Protein AF-A0A8J4Q661-F1 (afdb_monomer_lite)

Secondary structure (DSSP, 8-state):
---TTHHHHHHHHHHHHTT----HHHHT-TTHHHHHHHHHHH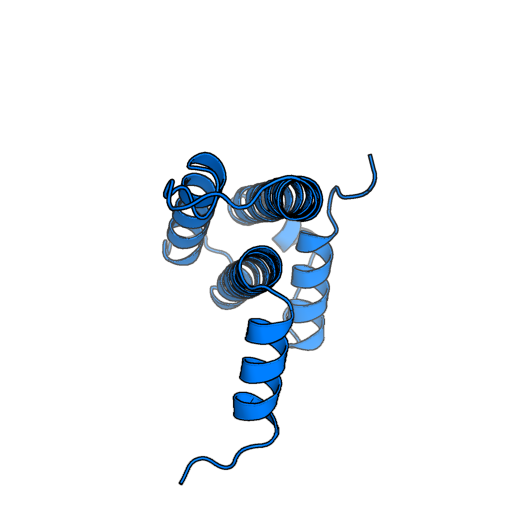HHHHHHHHHHHHHHHTT--------SS-HHHHHHHHHHHHHHH---TTPPPHHHHHHHHHHHHHHHHHHHS-HHHHHHHHHHHHHSPP-

Foldseek 3Di:
DPQQCPLVVQLVVVCVVVVHDDDPVCVVQPLNVLLSVLLSVLLVQLVVLLVVVVVVVVPDDDDDDDPLGDVVSVVSLVVLVCSLPDDDPRDDDSVSSVSSNVSSVVSNCVSRDDPVRVVVVCCCPPPDDDD

InterPro domains:
  IPR008949 Isoprenoid synthase domain superfamily [G3DSA:1.10.600.10] (2-131)
  IPR050148 Terpene synthase-like [PTHR31739] (4-128)

Sequence (131 aa):
VRQQGEAELLVHIINLTAGRLFSEELMSHPQYKPLSDLINKIYCQLCSYKKRKVHNVKGRNTSCSDNITTPEIESDMQELVQLVLQNSSNDIDSDIKQTFLTVANSLYYAAYCDHETINFHIARVLFERVV

pLDDT: mean 86.41, std 15.04, range [41.44, 98.19]

Organism: NCBI:txid60419

Radius of gyration: 17.1 Å; chains: 1; bounding box: 46×44×42 Å

Structure (mmCIF, N/CA/C/O backbone):
data_AF-A0A8J4Q661-F1
#
_entry.id   AF-A0A8J4Q661-F1
#
loop_
_atom_site.group_PDB
_atom_site.id
_atom_site.type_symbol
_atom_site.label_atom_id
_atom_site.label_alt_id
_atom_site.label_comp_id
_atom_site.label_asym_id
_atom_site.label_entity_id
_atom_site.label_seq_id
_atom_site.pdbx_PDB_ins_code
_atom_site.Cartn_x
_atom_site.Cartn_y
_atom_site.Cartn_z
_atom_site.occupancy
_atom_site.B_iso_or_equiv
_atom_site.auth_seq_id
_atom_site.auth_comp_id
_atom_site.auth_asym_id
_atom_site.auth_atom_id
_atom_site.pdbx_PDB_model_num
ATOM 1 N N . VAL A 1 1 ? 3.333 22.336 -0.444 1.00 41.44 1 VAL A N 1
ATOM 2 C CA . VAL A 1 1 ? 2.214 22.101 0.501 1.00 41.44 1 VAL A CA 1
ATOM 3 C C . VAL A 1 1 ? 1.023 21.418 -0.197 1.00 41.44 1 VAL A C 1
ATOM 5 O O . VAL A 1 1 ? -0.106 21.807 0.023 1.00 41.44 1 VAL A O 1
ATOM 8 N N . ARG A 1 2 ? 1.228 20.424 -1.083 1.00 50.41 2 ARG A N 1
ATOM 9 C CA . ARG A 1 2 ? 0.125 19.856 -1.902 1.00 50.41 2 ARG A CA 1
ATOM 10 C C . ARG A 1 2 ? -0.103 18.345 -1.767 1.00 50.41 2 ARG A C 1
ATOM 12 O O . ARG A 1 2 ? -0.979 17.853 -2.442 1.00 50.41 2 ARG A O 1
ATOM 19 N N . GLN A 1 3 ? 0.652 17.636 -0.924 1.00 56.22 3 GLN A N 1
ATOM 20 C CA . GLN A 1 3 ? 0.599 16.162 -0.833 1.00 56.22 3 GLN A CA 1
ATOM 21 C C . GLN A 1 3 ? 0.044 15.634 0.499 1.00 56.22 3 GLN A C 1
ATOM 23 O O . GLN A 1 3 ? -0.001 14.426 0.708 1.00 56.22 3 GLN A O 1
ATOM 28 N N . GLN A 1 4 ? -0.354 16.521 1.417 1.00 61.53 4 GLN A N 1
ATOM 29 C CA . GLN A 1 4 ? -0.866 16.116 2.725 1.00 61.53 4 GLN A CA 1
ATOM 30 C C . GLN A 1 4 ? -2.249 15.472 2.536 1.00 61.53 4 GLN A C 1
ATOM 32 O O . GLN A 1 4 ? -3.177 16.159 2.117 1.00 61.53 4 GLN A O 1
ATOM 37 N N . GLY A 1 5 ? -2.376 14.174 2.822 1.00 81.06 5 GLY A N 1
ATOM 38 C CA . GLY A 1 5 ? -3.656 13.457 2.811 1.00 81.06 5 GLY A CA 1
ATOM 39 C C . GLY A 1 5 ? -4.004 12.717 1.516 1.00 81.06 5 GLY A C 1
ATOM 40 O O . GLY A 1 5 ? -5.014 12.025 1.489 1.00 81.06 5 GLY A O 1
ATOM 41 N N . GLU A 1 6 ? -3.206 12.809 0.443 1.00 89.81 6 GLU A N 1
ATOM 42 C CA . GLU A 1 6 ? -3.533 12.121 -0.824 1.00 89.81 6 GLU A CA 1
ATOM 43 C C . GLU A 1 6 ? -3.536 10.592 -0.671 1.00 89.81 6 GLU A C 1
ATOM 45 O O . GLU A 1 6 ? -4.410 9.910 -1.203 1.00 89.81 6 GLU A O 1
ATOM 50 N N . ALA A 1 7 ? -2.573 10.046 0.077 1.00 94.06 7 ALA A N 1
ATOM 51 C CA . ALA A 1 7 ? -2.476 8.605 0.279 1.00 94.06 7 ALA A CA 1
ATOM 52 C C . ALA A 1 7 ? -3.567 8.084 1.224 1.00 94.06 7 ALA A C 1
ATOM 54 O O . ALA A 1 7 ? -4.153 7.034 0.970 1.00 94.06 7 ALA A O 1
ATOM 55 N N . GLU A 1 8 ? -3.896 8.848 2.266 1.00 94.69 8 GLU A N 1
ATOM 56 C CA . GLU A 1 8 ? -5.050 8.564 3.120 1.00 94.69 8 GLU A CA 1
ATOM 57 C C . GLU A 1 8 ? -6.370 8.601 2.334 1.00 94.69 8 GLU A C 1
ATOM 59 O O . GLU A 1 8 ? -7.201 7.709 2.489 1.00 94.69 8 GLU A O 1
ATOM 64 N N . LEU A 1 9 ? -6.550 9.573 1.437 1.00 94.00 9 LEU A N 1
ATOM 65 C CA . LEU A 1 9 ? -7.752 9.666 0.608 1.00 94.00 9 LEU A CA 1
ATOM 66 C C . LEU A 1 9 ? -7.937 8.422 -0.276 1.00 94.00 9 LEU A C 1
ATOM 68 O O . LEU A 1 9 ? -9.058 7.946 -0.444 1.00 94.00 9 LEU A O 1
ATOM 72 N N . LEU A 1 10 ? -6.853 7.855 -0.817 1.00 95.69 10 LEU A N 1
ATOM 73 C CA . LEU A 1 10 ? -6.925 6.589 -1.556 1.00 95.69 10 LEU A CA 1
ATOM 74 C C . LEU A 1 10 ? -7.391 5.436 -0.662 1.00 95.69 10 LEU A C 1
ATOM 76 O O . LEU A 1 10 ? -8.235 4.645 -1.083 1.00 95.69 10 LEU A O 1
ATOM 80 N N . VAL A 1 11 ? -6.895 5.366 0.577 1.00 95.50 11 VAL A N 1
ATOM 81 C CA . VAL A 1 11 ? -7.356 4.382 1.567 1.00 95.50 11 VAL A CA 1
ATOM 82 C C . VAL A 1 11 ? -8.852 4.553 1.841 1.00 95.50 11 VAL A C 1
ATOM 84 O O . VAL A 1 11 ? -9.580 3.561 1.871 1.00 95.50 11 VAL A O 1
ATOM 87 N N . HIS A 1 12 ? -9.341 5.789 1.984 1.00 93.50 12 HIS A N 1
ATOM 88 C CA . HIS A 1 12 ? -10.772 6.068 2.177 1.00 93.50 12 HIS A CA 1
ATOM 89 C C . HIS A 1 12 ? -11.602 5.565 1.000 1.00 93.50 12 HIS A C 1
ATOM 91 O O . HIS A 1 12 ? -12.567 4.829 1.192 1.00 93.50 12 HIS A O 1
ATOM 97 N N . ILE A 1 13 ? -11.205 5.923 -0.224 1.00 94.81 13 ILE A N 1
ATOM 98 C CA . ILE A 1 13 ? -11.926 5.550 -1.446 1.00 94.81 13 ILE A CA 1
ATOM 99 C C . ILE A 1 13 ? -11.989 4.026 -1.594 1.00 94.81 13 ILE A C 1
ATOM 101 O O . ILE A 1 13 ? -13.055 3.485 -1.890 1.00 94.81 13 ILE A O 1
ATOM 105 N N . ILE A 1 14 ? -10.883 3.315 -1.359 1.00 95.88 14 ILE A N 1
ATOM 106 C CA . ILE A 1 14 ? -10.848 1.849 -1.465 1.00 95.88 14 ILE A CA 1
ATOM 107 C C . ILE A 1 14 ? -11.771 1.206 -0.424 1.00 95.88 14 ILE A C 1
ATOM 109 O O . ILE A 1 14 ? -12.560 0.328 -0.765 1.00 95.88 14 ILE A O 1
ATOM 113 N N . ASN A 1 15 ? -11.742 1.671 0.826 1.00 94.38 15 ASN A N 1
ATOM 114 C CA . ASN A 1 15 ? -12.618 1.128 1.863 1.00 94.38 15 ASN A CA 1
ATOM 115 C C . ASN A 1 15 ? -14.105 1.397 1.571 1.00 94.38 15 ASN A C 1
ATOM 117 O O . ASN A 1 15 ? -14.923 0.485 1.692 1.00 94.38 15 ASN A O 1
ATOM 121 N N . LEU A 1 16 ? -14.454 2.607 1.120 1.00 92.88 16 LEU A N 1
ATOM 122 C CA . LEU A 1 16 ? -15.827 2.959 0.740 1.00 92.88 16 LEU A CA 1
ATOM 123 C C . LEU A 1 16 ? -16.327 2.125 -0.446 1.00 92.88 16 LEU A C 1
ATOM 125 O O . LEU A 1 16 ? -17.444 1.613 -0.420 1.00 92.88 16 LEU A O 1
ATOM 129 N N . THR A 1 17 ? -15.498 1.955 -1.477 1.00 94.69 17 THR A N 1
ATOM 130 C CA . THR A 1 17 ? -15.850 1.153 -2.664 1.00 94.69 17 THR A CA 1
ATOM 131 C C . THR A 1 17 ? -15.924 -0.345 -2.369 1.00 94.69 17 THR A C 1
ATOM 133 O O . THR A 1 17 ? -16.687 -1.051 -3.023 1.00 94.69 17 THR A O 1
ATOM 136 N N . ALA A 1 18 ? -15.219 -0.821 -1.340 1.00 93.31 18 ALA A N 1
ATOM 137 C CA . ALA A 1 18 ? -15.364 -2.170 -0.798 1.00 93.31 18 ALA A CA 1
ATOM 138 C C . ALA A 1 18 ? -16.611 -2.347 0.099 1.00 93.31 18 ALA A C 1
ATOM 140 O O . ALA A 1 18 ? -16.832 -3.438 0.620 1.00 93.31 18 ALA A O 1
ATOM 141 N N . GLY A 1 19 ? -17.423 -1.299 0.297 1.00 89.44 19 GLY A N 1
ATOM 142 C CA . GLY A 1 19 ? -18.637 -1.339 1.118 1.00 89.44 19 GLY A CA 1
ATOM 143 C C . GLY A 1 19 ? -18.384 -1.293 2.628 1.00 89.44 19 GLY A C 1
ATOM 144 O O . GLY A 1 19 ? -19.275 -1.637 3.404 1.00 89.44 19 GLY A O 1
ATOM 145 N N . ARG A 1 20 ? -17.185 -0.888 3.063 1.00 88.38 20 ARG A N 1
ATOM 146 C CA . ARG A 1 20 ? -16.833 -0.810 4.486 1.00 88.38 20 ARG A CA 1
ATOM 147 C C . ARG A 1 20 ? -17.370 0.473 5.105 1.00 88.38 20 ARG A C 1
ATOM 149 O O . ARG A 1 20 ? -17.385 1.530 4.472 1.00 88.38 20 ARG A O 1
ATOM 156 N N . LEU A 1 21 ? -17.778 0.380 6.369 1.00 78.25 21 LEU A N 1
ATOM 157 C CA . LEU A 1 21 ? -18.220 1.533 7.145 1.00 78.25 21 LEU A CA 1
ATOM 158 C C . LEU A 1 21 ? -17.019 2.427 7.449 1.00 78.25 21 LEU A C 1
ATOM 160 O O . LEU A 1 21 ? -16.215 2.144 8.333 1.00 78.25 21 LEU A O 1
ATOM 164 N N . PHE A 1 22 ? -16.905 3.508 6.689 1.00 78.56 22 PHE A N 1
ATOM 165 C CA . PHE A 1 22 ? -15.879 4.519 6.872 1.00 78.56 22 PHE A CA 1
ATOM 166 C C . PHE A 1 22 ? -16.532 5.770 7.475 1.00 78.56 22 PHE A C 1
ATOM 168 O O . PHE A 1 22 ? -17.167 6.547 6.764 1.00 78.56 22 PHE A O 1
ATOM 175 N N . SER A 1 23 ? -16.463 5.907 8.803 1.00 82.81 23 SER A N 1
ATOM 176 C CA . SER A 1 23 ? -17.174 6.933 9.582 1.00 82.81 23 SER A CA 1
ATOM 177 C C . SER A 1 23 ? -16.222 7.908 10.286 1.00 82.81 23 SER A C 1
ATOM 179 O O . SER A 1 23 ? -15.036 7.625 10.462 1.00 82.81 23 SER A O 1
ATOM 181 N N . GLU A 1 24 ? -16.746 9.044 10.759 1.00 84.12 24 GLU A N 1
ATOM 182 C CA . GLU A 1 24 ? -15.985 9.977 11.612 1.00 84.12 24 GLU A CA 1
ATOM 183 C C . GLU A 1 24 ? -15.493 9.318 12.913 1.00 84.12 24 GLU A C 1
ATOM 185 O O . GLU A 1 24 ? -14.431 9.670 13.430 1.00 84.12 24 GLU A O 1
ATOM 190 N N . GLU A 1 25 ? -16.228 8.325 13.422 1.00 85.94 25 GLU A N 1
ATOM 191 C CA . GLU A 1 25 ? -15.839 7.530 14.592 1.00 85.94 25 GLU A CA 1
ATOM 192 C C . GLU A 1 25 ? -14.572 6.711 14.317 1.00 85.94 25 GLU A C 1
ATOM 194 O O . GLU A 1 25 ? -13.637 6.736 15.117 1.00 85.94 25 GLU A O 1
ATOM 199 N N . LEU A 1 26 ? -14.493 6.062 13.149 1.00 87.81 26 LEU A N 1
ATOM 200 C CA . LEU A 1 26 ? -13.286 5.361 12.712 1.00 87.81 26 LEU A CA 1
ATOM 201 C C . LEU A 1 26 ? -12.104 6.327 12.579 1.00 87.81 26 LEU A C 1
ATOM 203 O O . LEU A 1 26 ? -11.008 6.023 13.043 1.00 87.81 26 LEU A O 1
ATOM 207 N N . MET A 1 27 ? -12.321 7.498 11.975 1.00 85.44 27 MET A N 1
ATOM 208 C CA . MET A 1 27 ? -11.267 8.507 11.805 1.00 85.44 27 MET A CA 1
ATOM 209 C C . MET A 1 27 ? -10.771 9.072 13.143 1.00 85.44 27 MET A C 1
ATOM 211 O O . MET A 1 27 ? -9.608 9.457 13.263 1.00 85.44 27 MET A O 1
ATOM 215 N N . SER A 1 28 ? -11.641 9.091 14.152 1.00 88.19 28 SER A N 1
ATOM 216 C CA . SER A 1 28 ? -11.319 9.503 15.520 1.00 88.19 28 SER A CA 1
ATOM 217 C C . SER A 1 28 ? -10.697 8.376 16.352 1.00 88.19 28 SER A C 1
ATOM 219 O O . SER A 1 28 ? -10.275 8.608 17.487 1.00 88.19 28 SER A O 1
ATOM 221 N N . HIS A 1 29 ? -10.627 7.154 15.814 1.00 90.69 29 HIS A N 1
ATOM 222 C CA . HIS A 1 29 ? -10.134 6.001 16.546 1.00 90.69 29 HIS A CA 1
ATOM 223 C C . HIS A 1 29 ? -8.621 6.123 16.828 1.00 90.69 29 HIS A C 1
ATOM 225 O O . HIS A 1 29 ? -7.841 6.390 15.906 1.00 90.69 29 HIS A O 1
ATOM 231 N N . PRO A 1 30 ? -8.151 5.846 18.062 1.00 90.62 30 PRO A N 1
ATOM 232 C CA . PRO A 1 30 ? -6.743 6.015 18.438 1.00 90.62 30 PRO A CA 1
ATOM 233 C C . PRO A 1 30 ? -5.750 5.229 17.576 1.00 90.62 30 PRO A C 1
ATOM 235 O O . PRO A 1 30 ? -4.619 5.662 17.394 1.00 90.62 30 PRO A O 1
ATOM 238 N N . GLN A 1 31 ? -6.169 4.083 17.032 1.00 90.50 31 GLN A N 1
ATOM 239 C CA . GLN A 1 31 ? -5.333 3.255 16.151 1.00 90.50 31 GLN A CA 1
ATOM 240 C C . GLN A 1 31 ? -5.352 3.688 14.681 1.00 90.50 31 GLN A C 1
ATOM 242 O O . GLN A 1 31 ? -4.447 3.343 13.927 1.00 90.50 31 GLN A O 1
ATOM 247 N N . TYR A 1 32 ? -6.360 4.454 14.265 1.00 92.81 32 TYR A N 1
ATOM 248 C CA . TYR A 1 32 ? -6.454 4.938 12.893 1.00 92.81 32 TYR A CA 1
ATOM 249 C C . TYR A 1 32 ? -5.440 6.063 12.638 1.00 92.81 32 TYR A C 1
ATOM 251 O O . TYR A 1 32 ? -4.787 6.105 11.594 1.00 92.81 32 TYR A O 1
ATOM 259 N N . LYS A 1 33 ? -5.258 6.956 13.619 1.00 92.38 33 LYS A N 1
ATOM 260 C CA . LYS A 1 33 ? -4.386 8.128 13.486 1.00 92.38 33 LYS A CA 1
ATOM 261 C C . LYS A 1 33 ? -2.914 7.775 13.182 1.00 92.38 33 LYS A C 1
ATOM 263 O O . LYS A 1 33 ? -2.398 8.331 12.214 1.00 92.38 33 LYS A O 1
ATOM 268 N N . PRO A 1 34 ? -2.259 6.827 13.887 1.00 94.75 34 PRO A N 1
ATOM 269 C CA . PRO A 1 34 ? -0.909 6.380 13.541 1.00 94.75 34 PRO A CA 1
ATOM 270 C C . PRO A 1 34 ? -0.792 5.843 12.110 1.00 94.75 34 PRO A C 1
ATOM 272 O O . PRO A 1 34 ? 0.141 6.203 11.400 1.00 94.75 34 PRO A O 1
ATOM 275 N N . LEU A 1 35 ? -1.765 5.046 11.648 1.00 95.88 35 LEU A N 1
ATOM 276 C CA . LEU A 1 35 ? -1.785 4.519 10.276 1.00 95.88 35 LEU A CA 1
ATOM 277 C C . LEU A 1 35 ? -1.890 5.646 9.237 1.00 95.88 35 LEU A C 1
ATOM 279 O O . LEU A 1 35 ? -1.152 5.655 8.251 1.00 95.88 35 LEU A O 1
ATOM 283 N N . SER A 1 36 ? -2.781 6.612 9.482 1.00 95.06 36 SER A N 1
ATOM 284 C CA . SER A 1 36 ? -2.987 7.794 8.636 1.00 95.06 36 SER A CA 1
ATOM 285 C C . SER A 1 36 ? -1.749 8.695 8.563 1.00 95.06 36 SER A C 1
ATOM 287 O O . SER A 1 36 ? -1.332 9.116 7.477 1.00 95.06 36 SER A O 1
ATOM 289 N N . ASP A 1 37 ? -1.105 8.963 9.697 1.00 95.50 37 ASP A N 1
ATOM 290 C CA . ASP A 1 37 ? 0.103 9.786 9.724 1.00 95.50 37 ASP A CA 1
ATOM 291 C C . ASP A 1 37 ? 1.256 9.090 8.990 1.00 95.50 37 ASP A C 1
ATOM 293 O O . ASP A 1 37 ? 1.960 9.713 8.187 1.00 95.50 37 ASP A O 1
ATOM 297 N N . LEU A 1 38 ? 1.400 7.779 9.193 1.00 96.62 38 LEU A N 1
ATOM 298 C CA . LEU A 1 38 ? 2.478 6.995 8.611 1.00 96.62 38 LEU A CA 1
ATOM 299 C C . LEU A 1 38 ? 2.333 6.828 7.093 1.00 96.62 38 LEU A C 1
ATOM 301 O O . LEU A 1 38 ? 3.302 7.051 6.368 1.00 96.62 38 LEU A O 1
ATOM 305 N N . ILE A 1 39 ? 1.131 6.539 6.574 1.00 97.00 39 ILE A N 1
ATOM 306 C CA . ILE A 1 39 ? 0.927 6.418 5.119 1.00 97.00 39 ILE A CA 1
ATOM 307 C C . ILE A 1 39 ? 1.220 7.735 4.392 1.00 97.00 39 ILE A C 1
ATOM 309 O O . ILE A 1 39 ? 1.843 7.746 3.327 1.00 97.00 39 ILE A O 1
ATOM 313 N N . ASN A 1 40 ? 0.822 8.864 4.981 1.00 95.75 40 ASN A N 1
ATOM 314 C CA . ASN A 1 40 ? 1.072 10.181 4.408 1.00 95.75 40 ASN A CA 1
ATOM 315 C C . ASN A 1 40 ? 2.565 10.541 4.459 1.00 95.75 40 ASN A C 1
ATOM 317 O O . ASN A 1 40 ? 3.096 11.107 3.497 1.00 95.75 40 ASN A O 1
ATOM 321 N N . LYS A 1 41 ? 3.259 10.176 5.545 1.00 95.56 41 LYS A N 1
ATOM 322 C CA . LYS A 1 41 ? 4.714 10.329 5.681 1.00 95.56 41 LYS A CA 1
ATOM 323 C C . LYS A 1 41 ? 5.458 9.521 4.613 1.00 95.56 41 LYS A C 1
ATOM 325 O O . LYS A 1 41 ? 6.239 10.108 3.859 1.00 95.56 41 LYS A O 1
ATOM 330 N N . ILE A 1 42 ? 5.139 8.231 4.483 1.00 95.69 42 ILE A N 1
ATOM 331 C CA . ILE A 1 42 ? 5.702 7.325 3.471 1.00 95.69 42 ILE A CA 1
ATOM 332 C C . ILE A 1 42 ? 5.473 7.894 2.067 1.00 95.69 42 ILE A C 1
ATOM 334 O O . ILE A 1 42 ? 6.411 8.021 1.279 1.00 95.69 42 ILE A O 1
ATOM 338 N N . TYR A 1 43 ? 4.249 8.328 1.754 1.00 95.06 43 TYR A N 1
ATOM 339 C CA . TYR A 1 43 ? 3.931 8.914 0.452 1.00 95.06 43 TYR A CA 1
ATOM 340 C C . TYR A 1 43 ? 4.787 10.147 0.125 1.00 95.06 43 TYR A C 1
ATOM 342 O O . TYR A 1 43 ? 5.340 10.255 -0.976 1.00 95.06 43 TYR A O 1
ATOM 350 N N . CYS A 1 44 ? 4.958 11.060 1.085 1.00 93.25 44 CYS A N 1
ATOM 351 C CA . CYS A 1 44 ? 5.783 12.256 0.911 1.00 93.25 44 CYS A CA 1
ATOM 352 C C . CYS A 1 44 ? 7.266 11.910 0.686 1.00 93.25 44 CYS A C 1
ATOM 354 O O . CYS A 1 44 ? 7.929 12.502 -0.181 1.00 93.25 44 CYS A O 1
ATOM 356 N N . GLN A 1 45 ? 7.796 10.943 1.439 1.00 93.44 45 GLN A N 1
ATOM 357 C CA . GLN A 1 45 ? 9.172 10.474 1.282 1.00 93.44 45 GLN A CA 1
ATOM 358 C C . GLN A 1 45 ? 9.385 9.811 -0.083 1.00 93.44 45 GLN A C 1
ATOM 360 O O . GLN A 1 45 ? 10.341 10.155 -0.782 1.00 93.44 45 GLN A O 1
ATOM 365 N N . LEU A 1 46 ? 8.471 8.936 -0.511 1.00 93.00 46 LEU A N 1
ATOM 366 C CA . LEU A 1 46 ? 8.524 8.258 -1.809 1.00 93.00 46 LEU A CA 1
ATOM 367 C C . LEU A 1 46 ? 8.420 9.247 -2.976 1.00 93.00 46 LEU A C 1
ATOM 369 O O . LEU A 1 46 ? 9.182 9.154 -3.940 1.00 93.00 46 LEU A O 1
ATOM 373 N N . CYS A 1 47 ? 7.553 10.259 -2.875 1.00 90.31 47 CYS A N 1
ATOM 374 C CA . CYS A 1 47 ? 7.480 11.342 -3.857 1.00 90.31 47 CYS A CA 1
ATOM 375 C C . CYS A 1 47 ? 8.810 12.099 -3.976 1.00 90.31 47 CYS A C 1
ATOM 377 O O . CYS A 1 47 ? 9.267 12.412 -5.080 1.00 90.31 47 CYS A O 1
ATOM 379 N N . SER A 1 48 ? 9.445 12.390 -2.841 1.00 89.25 48 SER A N 1
ATOM 380 C CA . SER A 1 48 ? 10.741 13.075 -2.789 1.00 89.25 48 SER A CA 1
ATOM 381 C C . SE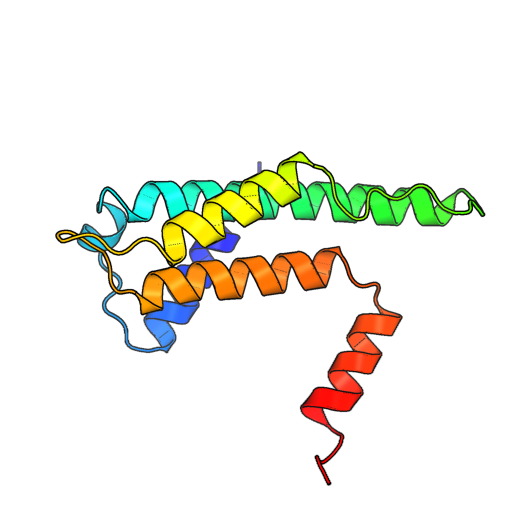R A 1 48 ? 11.867 12.194 -3.336 1.00 89.25 48 SER A C 1
ATOM 383 O O . SER A 1 48 ? 12.727 12.665 -4.083 1.00 89.25 48 SER A O 1
ATOM 385 N N . TYR A 1 49 ? 11.845 10.898 -3.026 1.00 88.62 49 TYR A N 1
ATOM 386 C CA . TYR A 1 49 ? 12.754 9.902 -3.584 1.00 88.62 49 TYR A CA 1
ATOM 387 C C . TYR A 1 49 ? 12.625 9.813 -5.110 1.00 88.62 49 TYR A C 1
ATOM 389 O O . TYR A 1 49 ? 13.623 9.984 -5.810 1.00 88.62 49 TYR A O 1
ATOM 397 N N . LYS A 1 50 ? 11.405 9.661 -5.642 1.00 85.00 50 LYS A N 1
ATOM 398 C CA . LYS A 1 50 ? 11.153 9.560 -7.087 1.00 85.00 50 LYS A CA 1
ATOM 399 C C . LYS A 1 50 ? 11.675 10.783 -7.846 1.00 85.00 50 LYS A C 1
ATOM 401 O O . LYS A 1 50 ? 12.331 10.636 -8.875 1.0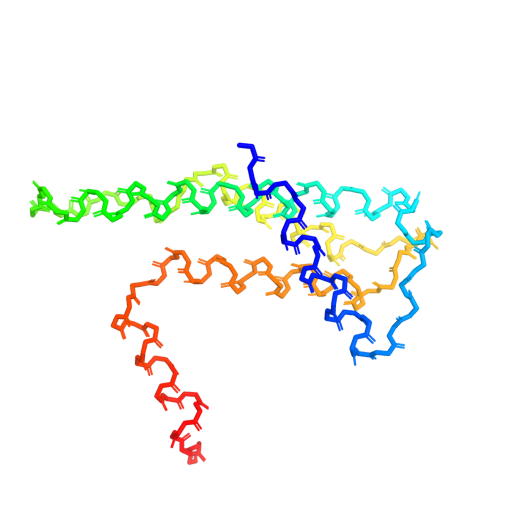0 85.00 50 LYS A O 1
ATOM 406 N N . LYS A 1 51 ? 11.466 11.991 -7.307 1.00 85.56 51 LYS A N 1
ATOM 407 C CA . LYS A 1 51 ? 12.004 13.240 -7.881 1.00 85.56 51 LYS A CA 1
ATOM 408 C C . LYS A 1 51 ? 13.536 13.247 -7.941 1.00 85.56 51 LYS A C 1
ATOM 410 O O . LYS A 1 51 ? 14.095 13.617 -8.973 1.00 85.56 51 LYS A O 1
ATOM 415 N N . ARG A 1 52 ? 14.214 12.812 -6.870 1.00 84.00 52 ARG A N 1
ATOM 416 C CA . ARG A 1 52 ? 15.688 12.708 -6.822 1.00 84.00 52 ARG A CA 1
ATOM 417 C C . ARG A 1 52 ? 16.218 11.651 -7.791 1.00 84.00 52 ARG A C 1
ATOM 419 O O . ARG A 1 52 ? 17.166 11.920 -8.525 1.00 84.00 52 ARG A O 1
ATOM 426 N N . LYS A 1 53 ? 15.578 10.480 -7.834 1.00 77.44 53 LYS A N 1
ATOM 427 C CA . LYS A 1 53 ? 15.948 9.365 -8.716 1.00 77.44 53 LYS A CA 1
ATOM 428 C C . LYS A 1 53 ? 15.949 9.786 -10.188 1.00 77.44 53 LYS A C 1
ATOM 430 O O . LYS A 1 53 ? 16.936 9.561 -10.879 1.00 77.44 53 LYS A O 1
ATOM 435 N N . VAL A 1 54 ? 14.902 10.478 -10.647 1.00 71.94 54 VAL A N 1
ATOM 436 C CA . VAL A 1 54 ? 14.808 10.982 -12.033 1.00 71.94 54 VAL A CA 1
ATOM 437 C C . VAL A 1 54 ? 15.924 11.984 -12.367 1.00 71.94 54 VAL A C 1
ATOM 439 O O . VAL A 1 54 ? 16.446 11.967 -13.479 1.00 71.94 54 VAL A O 1
ATOM 442 N N . HIS A 1 55 ? 16.317 12.842 -11.419 1.00 62.56 55 HIS A N 1
ATOM 443 C CA . HIS A 1 55 ? 17.400 13.810 -11.633 1.00 62.56 55 HIS A CA 1
ATOM 444 C C . HIS A 1 55 ? 18.784 13.148 -11.721 1.00 62.56 55 HIS A C 1
ATOM 446 O O . HIS A 1 55 ? 19.589 13.532 -12.566 1.00 62.56 55 HIS A O 1
ATOM 452 N N . ASN A 1 56 ? 19.047 12.128 -10.898 1.00 58.94 56 ASN A N 1
ATOM 453 C CA . ASN A 1 56 ? 20.344 11.445 -10.862 1.00 58.94 56 ASN A CA 1
ATOM 454 C C . ASN A 1 56 ? 20.601 10.567 -12.099 1.00 58.94 56 ASN A C 1
ATOM 456 O O . ASN A 1 56 ? 21.734 10.502 -12.573 1.00 58.94 56 ASN A O 1
ATOM 460 N N . VAL A 1 57 ? 19.558 9.959 -12.680 1.00 56.94 57 VAL A N 1
ATOM 461 C CA . VAL A 1 57 ? 19.671 9.153 -13.915 1.00 56.94 57 VAL A CA 1
ATOM 462 C C . VAL A 1 57 ? 20.128 9.996 -15.114 1.00 56.94 57 VAL A C 1
ATOM 464 O O . VAL A 1 57 ? 20.768 9.485 -16.027 1.00 56.94 57 VAL A O 1
ATOM 467 N N . LYS A 1 58 ? 19.874 11.310 -15.105 1.00 53.12 58 LYS A N 1
ATOM 468 C CA . LYS A 1 58 ? 20.242 12.210 -16.207 1.00 53.12 58 LYS A CA 1
ATOM 469 C C . LYS A 1 58 ? 21.719 12.642 -16.198 1.00 53.12 58 LYS A C 1
ATOM 471 O O . LYS A 1 58 ? 22.132 13.338 -17.120 1.00 53.12 58 LYS A O 1
ATOM 476 N N . GLY A 1 59 ? 22.498 12.264 -15.175 1.00 48.38 59 GLY A N 1
ATOM 477 C CA . GLY A 1 59 ? 23.829 12.834 -14.923 1.00 48.38 59 GLY A CA 1
ATOM 478 C C . GLY A 1 59 ? 25.001 11.865 -14.734 1.00 48.38 59 GLY A C 1
ATOM 479 O O . GLY A 1 59 ? 26.132 12.345 -14.683 1.00 48.38 59 GLY A O 1
ATOM 480 N N . ARG A 1 60 ? 24.816 10.539 -14.613 1.00 43.84 60 ARG A N 1
ATOM 481 C CA . ARG A 1 60 ? 25.970 9.642 -14.397 1.00 43.84 60 ARG A CA 1
ATOM 482 C C . ARG A 1 60 ? 25.713 8.164 -14.705 1.00 43.84 60 ARG A C 1
ATOM 484 O O . ARG A 1 60 ? 24.793 7.560 -14.166 1.00 43.84 60 ARG A O 1
ATOM 491 N N . ASN A 1 61 ? 26.636 7.574 -15.468 1.00 59.69 61 ASN A N 1
ATOM 492 C CA . ASN A 1 61 ? 26.976 6.153 -15.390 1.00 59.69 61 ASN A CA 1
ATOM 493 C C . ASN A 1 61 ? 27.637 5.908 -14.023 1.00 59.69 61 ASN A C 1
ATOM 495 O O . ASN A 1 61 ? 28.803 6.269 -13.854 1.00 59.69 61 ASN A O 1
ATOM 499 N N . THR A 1 62 ? 26.939 5.333 -13.043 1.00 44.12 62 THR A N 1
ATOM 500 C CA . THR A 1 62 ? 27.585 4.864 -11.804 1.00 44.12 62 THR A CA 1
ATOM 501 C C . THR A 1 62 ? 26.983 3.567 -11.299 1.00 44.12 62 THR A C 1
ATOM 503 O O . THR A 1 62 ? 25.814 3.500 -10.932 1.00 44.12 62 THR A O 1
ATOM 506 N N . SER A 1 63 ? 27.860 2.570 -11.268 1.00 45.97 63 SER A N 1
ATOM 507 C CA . SER A 1 63 ? 27.815 1.332 -10.504 1.00 45.97 63 SER A CA 1
ATOM 508 C C . SER A 1 63 ? 27.380 1.519 -9.047 1.00 45.97 63 SER A C 1
ATOM 510 O O . SER A 1 63 ? 27.849 2.439 -8.380 1.00 45.97 63 SER A O 1
ATOM 512 N N . CYS A 1 64 ? 26.562 0.573 -8.585 1.00 46.22 64 CYS A N 1
ATOM 513 C CA . CYS A 1 64 ? 26.518 -0.014 -7.243 1.00 46.22 64 CYS A CA 1
ATOM 514 C C . CYS A 1 64 ? 26.891 0.900 -6.059 1.00 46.22 64 CYS A C 1
ATOM 516 O O . CYS A 1 64 ? 28.048 0.964 -5.650 1.00 46.22 64 CYS A O 1
ATOM 518 N N . SER A 1 65 ? 25.882 1.528 -5.451 1.00 43.06 65 SER A N 1
ATOM 519 C CA . SER A 1 65 ? 25.879 1.811 -4.010 1.00 43.06 65 SER A CA 1
ATOM 520 C C . SER A 1 65 ? 24.438 1.789 -3.474 1.00 43.06 65 SER A C 1
ATOM 522 O O . SER A 1 65 ? 23.829 2.823 -3.207 1.00 43.06 65 SER A O 1
ATOM 524 N N . ASP A 1 66 ? 23.848 0.595 -3.483 1.00 47.47 66 ASP A N 1
ATOM 525 C CA . ASP A 1 66 ? 23.101 -0.075 -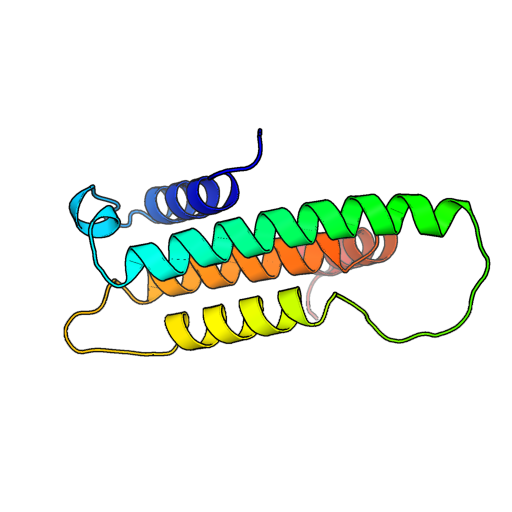2.407 1.00 47.47 66 ASP A CA 1
ATOM 526 C C . ASP A 1 66 ? 22.470 0.767 -1.289 1.00 47.47 66 ASP A C 1
ATOM 528 O O . ASP A 1 66 ? 22.646 0.469 -0.118 1.00 47.47 66 ASP A O 1
ATOM 532 N N . ASN A 1 67 ? 21.672 1.777 -1.627 1.00 53.53 67 ASN A N 1
ATOM 533 C CA . ASN A 1 67 ? 20.519 2.149 -0.808 1.00 53.53 67 ASN A CA 1
ATOM 534 C C . ASN A 1 67 ? 19.340 2.373 -1.755 1.00 53.53 67 ASN A C 1
ATOM 536 O O . ASN A 1 67 ? 19.121 3.453 -2.308 1.00 53.53 67 ASN A O 1
ATOM 540 N N . ILE A 1 68 ? 18.650 1.259 -1.998 1.00 61.34 68 ILE A N 1
ATOM 541 C CA . ILE A 1 68 ? 17.482 1.063 -2.866 1.00 61.34 68 ILE A CA 1
ATOM 542 C C . ILE A 1 68 ? 16.381 2.105 -2.591 1.00 61.34 68 ILE A C 1
ATOM 544 O O . ILE A 1 68 ? 15.746 2.612 -3.516 1.00 61.34 68 ILE A O 1
ATOM 548 N N . THR A 1 69 ? 16.252 2.494 -1.334 1.00 69.94 69 THR A N 1
ATOM 549 C CA . THR A 1 69 ? 15.379 3.501 -0.720 1.00 69.94 69 THR A CA 1
ATOM 550 C C . THR A 1 69 ? 16.150 4.078 0.471 1.00 69.94 69 THR A C 1
ATOM 552 O O . THR A 1 69 ? 17.230 3.589 0.812 1.00 69.94 69 THR A O 1
ATOM 555 N N . THR A 1 70 ? 15.674 5.163 1.086 1.00 82.88 70 THR A N 1
ATOM 556 C CA . THR A 1 70 ? 16.372 5.681 2.272 1.00 82.88 70 THR A CA 1
ATOM 557 C C . THR A 1 70 ? 16.015 4.834 3.502 1.00 82.88 70 THR A C 1
ATOM 559 O O . THR A 1 70 ? 14.874 4.371 3.581 1.00 82.88 70 THR A O 1
ATOM 562 N N . PRO A 1 71 ? 16.935 4.624 4.466 1.00 88.25 71 PRO A N 1
ATOM 563 C CA . PRO A 1 71 ? 16.654 3.852 5.681 1.00 88.25 71 PRO A CA 1
ATOM 564 C C . PRO A 1 71 ? 15.413 4.331 6.444 1.00 88.25 71 PRO A C 1
ATOM 566 O O . PRO A 1 71 ? 14.739 3.539 7.094 1.00 88.25 71 PRO A O 1
ATOM 569 N N . GLU A 1 72 ? 15.077 5.618 6.334 1.00 91.88 72 GLU A N 1
ATOM 570 C CA . GLU A 1 72 ? 13.873 6.193 6.930 1.00 91.88 72 GLU A CA 1
ATOM 571 C C . GLU A 1 72 ? 12.591 5.655 6.282 1.00 91.88 72 GLU A C 1
ATOM 573 O O . GLU A 1 72 ? 11.640 5.359 6.997 1.00 91.88 72 GLU A O 1
ATOM 578 N N . ILE A 1 73 ? 12.570 5.477 4.953 1.00 93.12 73 ILE A N 1
ATOM 579 C CA . ILE A 1 73 ? 11.420 4.886 4.248 1.00 93.12 73 ILE A CA 1
ATOM 580 C C . ILE A 1 73 ? 11.239 3.432 4.687 1.00 93.12 73 ILE A C 1
ATOM 582 O O . ILE A 1 73 ? 10.117 3.010 4.950 1.00 93.12 73 ILE A O 1
ATOM 586 N N . GLU A 1 74 ? 12.333 2.673 4.789 1.00 94.94 74 GLU A N 1
ATOM 587 C CA . GLU A 1 74 ? 12.283 1.276 5.238 1.00 94.94 74 GLU A CA 1
ATOM 588 C C . GLU A 1 74 ? 11.789 1.153 6.679 1.00 94.94 74 GLU A C 1
ATOM 590 O O . GLU A 1 74 ? 10.933 0.320 6.968 1.00 94.94 74 GLU A O 1
ATOM 595 N N . SER A 1 75 ? 12.280 2.012 7.576 1.00 96.31 75 SER A N 1
ATOM 596 C CA . SER A 1 75 ? 11.825 2.055 8.967 1.00 96.31 75 SER A CA 1
ATOM 597 C C . SER A 1 75 ? 10.332 2.371 9.062 1.00 96.31 75 SER A C 1
ATOM 599 O O . SER A 1 75 ? 9.612 1.698 9.796 1.00 96.31 75 SER A O 1
ATOM 601 N N . ASP A 1 76 ? 9.851 3.355 8.299 1.00 97.25 76 ASP A N 1
ATOM 602 C CA . ASP A 1 76 ? 8.439 3.745 8.310 1.00 97.25 76 ASP A CA 1
ATOM 603 C C . ASP A 1 76 ? 7.542 2.647 7.703 1.00 97.25 76 ASP A C 1
ATOM 605 O O . ASP A 1 76 ? 6.456 2.373 8.212 1.00 97.25 76 ASP A O 1
ATOM 609 N N . MET A 1 77 ? 8.002 1.953 6.654 1.00 97.38 77 MET A N 1
ATOM 610 C CA . MET A 1 77 ? 7.305 0.782 6.102 1.00 97.38 77 MET A CA 1
ATOM 611 C C . MET A 1 77 ? 7.227 -0.369 7.114 1.00 97.38 77 MET A C 1
ATOM 613 O O . MET A 1 77 ? 6.185 -1.013 7.235 1.00 97.38 77 MET A O 1
ATOM 617 N N . GLN A 1 78 ? 8.305 -0.630 7.859 1.00 97.44 78 GLN A N 1
ATOM 618 C CA . GLN A 1 78 ? 8.319 -1.651 8.910 1.00 97.44 78 GLN A CA 1
ATOM 619 C C . GLN A 1 78 ? 7.362 -1.304 10.052 1.00 97.44 78 GLN A C 1
ATOM 621 O O . GLN A 1 78 ? 6.614 -2.174 10.500 1.00 97.44 78 GLN A O 1
ATOM 626 N N . GLU A 1 79 ? 7.342 -0.044 10.491 1.00 97.81 79 GLU A N 1
ATOM 627 C CA . GLU A 1 79 ? 6.386 0.446 11.488 1.00 97.81 79 GLU A CA 1
ATOM 628 C C . GLU A 1 79 ? 4.939 0.255 11.003 1.00 97.81 79 GLU A C 1
ATOM 630 O O . GLU A 1 79 ? 4.088 -0.222 11.756 1.00 97.81 79 GLU A O 1
ATOM 635 N N . LEU A 1 80 ? 4.666 0.509 9.717 1.00 97.88 80 LEU A N 1
ATOM 636 C CA . LEU A 1 80 ? 3.333 0.322 9.146 1.00 97.88 80 LEU A CA 1
ATOM 637 C C . LEU A 1 80 ? 2.913 -1.147 9.189 1.00 97.88 80 LEU A C 1
ATOM 639 O O . LEU A 1 80 ? 1.803 -1.459 9.614 1.00 97.88 80 LEU A O 1
ATOM 643 N N . VAL A 1 81 ? 3.804 -2.055 8.785 1.00 97.56 81 VAL A N 1
ATOM 644 C CA . VAL A 1 81 ? 3.550 -3.500 8.849 1.00 97.56 81 VAL A CA 1
ATOM 645 C C . VAL A 1 81 ? 3.274 -3.939 10.287 1.00 97.56 81 VAL A C 1
ATOM 647 O O . VAL A 1 81 ? 2.351 -4.718 10.516 1.00 97.56 81 VAL A O 1
ATOM 650 N N . GLN A 1 82 ? 4.018 -3.419 11.266 1.00 96.44 82 GLN A N 1
ATOM 651 C CA . GLN A 1 82 ? 3.778 -3.728 12.676 1.00 96.44 82 GLN A CA 1
ATOM 652 C C . GLN A 1 82 ? 2.385 -3.281 13.127 1.00 96.44 82 GLN A C 1
ATOM 654 O O . GLN A 1 82 ? 1.657 -4.092 13.694 1.00 96.44 82 GLN A O 1
ATOM 659 N N . LEU A 1 83 ? 1.977 -2.044 12.831 1.00 95.19 83 LEU A N 1
ATOM 660 C CA . LEU A 1 83 ? 0.645 -1.537 13.188 1.00 95.19 83 LEU A CA 1
ATOM 661 C C . LEU A 1 83 ? -0.491 -2.329 12.521 1.00 95.19 83 LEU A C 1
ATOM 663 O O . LEU A 1 83 ? -1.559 -2.512 13.110 1.00 95.19 83 LEU A O 1
ATOM 667 N N . VAL A 1 84 ? -0.260 -2.807 11.295 1.00 95.44 84 VAL A N 1
ATOM 668 C CA . VAL A 1 84 ? -1.238 -3.587 10.528 1.00 95.44 84 VAL A CA 1
ATOM 669 C C . VAL A 1 84 ? -1.386 -5.015 11.060 1.00 95.44 84 VAL A C 1
ATOM 671 O O . VAL A 1 84 ? -2.492 -5.548 11.052 1.00 95.44 84 VAL A O 1
ATOM 674 N N . LEU A 1 85 ? -0.296 -5.633 11.527 1.00 93.38 85 LEU A N 1
ATOM 675 C CA . LEU A 1 85 ? -0.293 -7.008 12.044 1.00 93.38 85 LEU A CA 1
ATOM 676 C C . LEU A 1 85 ? -0.603 -7.108 13.543 1.00 93.38 85 LEU A C 1
ATOM 678 O O . LEU A 1 85 ? -0.974 -8.181 14.022 1.00 93.38 85 LEU A O 1
ATOM 682 N N . GLN A 1 86 ? -0.423 -6.024 14.298 1.00 90.56 86 GLN A N 1
ATOM 683 C CA . GLN A 1 86 ? -0.797 -5.974 15.705 1.00 90.56 86 GLN A CA 1
ATOM 684 C C . GLN A 1 86 ? -2.319 -6.009 15.841 1.00 90.56 86 GLN A C 1
ATOM 686 O O . GLN A 1 86 ? -3.008 -5.104 15.375 1.00 90.56 86 GLN A O 1
ATOM 691 N N . ASN A 1 87 ? -2.814 -7.035 16.531 1.00 82.44 87 ASN A N 1
ATOM 692 C CA . ASN A 1 87 ? -4.2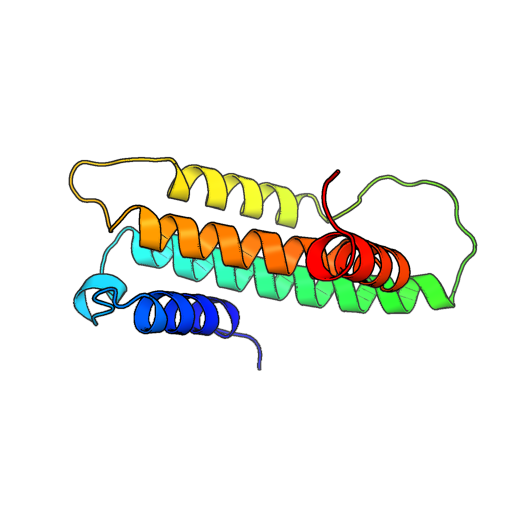12 -7.146 16.928 1.00 82.44 87 ASN A CA 1
ATOM 693 C C . ASN A 1 87 ? -4.352 -6.750 18.400 1.00 82.44 87 ASN A C 1
ATOM 695 O O . ASN A 1 87 ? -3.611 -7.253 19.250 1.00 82.44 87 ASN A O 1
ATOM 699 N N . SER A 1 88 ? -5.315 -5.884 18.715 1.00 80.88 88 SER A N 1
ATOM 700 C CA . SER A 1 88 ? -5.667 -5.532 20.098 1.00 80.88 88 SER A CA 1
ATOM 701 C C . SER A 1 88 ? -7.151 -5.788 20.396 1.00 80.88 88 SER A C 1
ATOM 703 O O . SER A 1 88 ? -7.935 -6.084 19.499 1.00 80.88 88 SER A O 1
ATOM 705 N N . SER A 1 89 ? -7.565 -5.704 21.664 1.00 76.56 89 SER A N 1
ATOM 706 C CA . SER A 1 89 ? -8.980 -5.875 22.037 1.00 76.56 89 SER A CA 1
ATOM 707 C C . SER A 1 89 ? -9.884 -4.731 21.559 1.00 76.56 89 SER A C 1
ATOM 709 O O . SER A 1 89 ? -11.085 -4.933 21.423 1.00 76.56 89 SER A O 1
ATOM 711 N N . ASN A 1 90 ? -9.316 -3.545 21.310 1.00 82.38 90 ASN A N 1
ATOM 712 C CA . ASN A 1 90 ? -10.027 -2.328 20.904 1.00 82.38 90 ASN A CA 1
ATOM 713 C C . ASN A 1 90 ? -9.513 -1.882 19.538 1.00 82.38 90 ASN A C 1
ATOM 715 O O . ASN A 1 90 ? -8.970 -0.783 19.392 1.00 82.38 90 ASN A O 1
ATOM 719 N N . ASP A 1 91 ? -9.557 -2.796 18.577 1.00 86.62 91 ASP A N 1
ATOM 720 C CA . ASP A 1 91 ? -8.969 -2.596 17.266 1.00 86.62 91 ASP A CA 1
ATOM 721 C C . ASP A 1 91 ? -9.960 -2.115 16.214 1.00 86.62 91 ASP A C 1
ATOM 723 O O . ASP A 1 91 ? -11.159 -2.373 16.304 1.00 86.62 91 ASP A O 1
ATOM 727 N N . ILE A 1 92 ? -9.434 -1.412 15.212 1.00 91.94 92 ILE A N 1
ATOM 728 C CA . ILE A 1 92 ? -10.181 -1.151 13.985 1.00 91.94 92 ILE A CA 1
ATOM 729 C C . ILE A 1 92 ? -10.195 -2.412 13.126 1.00 91.94 92 ILE A C 1
ATOM 731 O O . ILE A 1 92 ? -9.337 -3.284 13.265 1.00 91.94 92 ILE A O 1
ATOM 735 N N . ASP A 1 93 ? -11.158 -2.480 12.212 1.00 91.44 93 ASP A N 1
ATOM 736 C CA . ASP A 1 93 ? -11.291 -3.574 11.252 1.00 91.44 93 ASP A CA 1
ATOM 737 C C . ASP A 1 93 ? -9.939 -3.887 10.576 1.00 91.44 93 ASP A C 1
ATOM 739 O O . ASP A 1 93 ? -9.282 -3.012 9.995 1.00 91.44 93 ASP 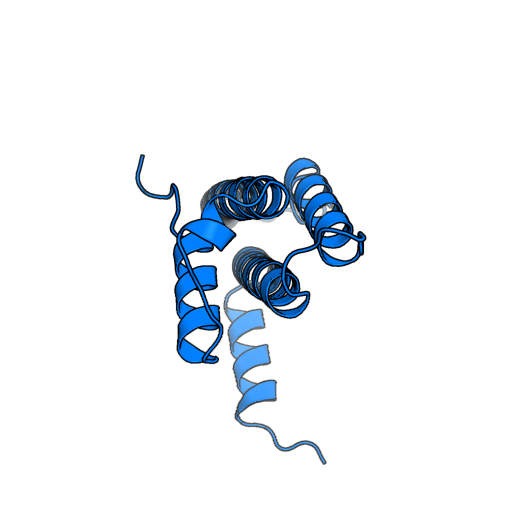A O 1
ATOM 743 N N . SER A 1 94 ? -9.520 -5.153 10.669 1.00 92.88 94 SER A N 1
ATOM 744 C CA . SER A 1 94 ? -8.249 -5.640 10.135 1.00 92.88 94 SER A CA 1
ATOM 745 C C . SER A 1 94 ? -8.107 -5.371 8.646 1.00 92.88 94 SER A C 1
ATOM 747 O O . SER A 1 94 ? -7.015 -5.088 8.164 1.00 92.88 94 SER A O 1
ATOM 749 N N . ASP A 1 95 ? -9.197 -5.410 7.896 1.00 93.69 95 ASP A N 1
ATOM 750 C CA . ASP A 1 95 ? -9.144 -5.169 6.466 1.00 93.69 95 ASP A CA 1
ATOM 751 C C . ASP A 1 95 ? -8.935 -3.684 6.127 1.00 93.69 95 ASP A C 1
ATOM 753 O O . ASP A 1 95 ? -8.350 -3.349 5.091 1.00 93.69 95 ASP A O 1
ATOM 757 N N . ILE A 1 96 ? -9.373 -2.775 7.006 1.00 94.06 96 ILE A N 1
ATOM 758 C CA . ILE A 1 96 ? -9.053 -1.349 6.881 1.00 94.06 96 ILE A CA 1
ATOM 759 C C . ILE A 1 96 ? -7.544 -1.172 7.049 1.00 94.06 96 ILE A C 1
ATOM 761 O O . ILE A 1 96 ? -6.913 -0.510 6.222 1.00 94.06 96 ILE A O 1
ATOM 765 N N . LYS A 1 97 ? -6.939 -1.841 8.041 1.00 95.44 97 LYS A N 1
ATOM 766 C CA . LYS A 1 97 ? -5.475 -1.885 8.205 1.00 95.44 97 LYS A CA 1
ATOM 767 C C . LYS A 1 97 ? -4.782 -2.462 6.968 1.00 95.44 97 LYS A C 1
ATOM 769 O O . LYS A 1 97 ? -3.824 -1.877 6.466 1.00 95.44 97 LYS A O 1
ATOM 774 N N . GLN A 1 98 ? -5.292 -3.566 6.423 1.00 96.50 98 GLN A N 1
ATOM 775 C CA . GLN A 1 98 ? -4.737 -4.166 5.205 1.00 96.50 98 GLN A CA 1
ATOM 776 C C . GLN A 1 98 ? -4.834 -3.236 3.992 1.00 96.50 98 GLN A C 1
ATOM 778 O O . GLN A 1 98 ? -3.953 -3.250 3.128 1.00 96.50 98 GLN A O 1
ATOM 783 N N . THR A 1 99 ? -5.849 -2.374 3.935 1.00 97.19 99 THR A N 1
ATOM 784 C CA . THR A 1 99 ? -5.958 -1.360 2.881 1.00 97.19 99 THR A CA 1
ATOM 785 C C . THR A 1 99 ? -4.824 -0.336 2.971 1.00 97.19 99 THR A C 1
ATOM 787 O O . THR A 1 99 ? -4.226 -0.016 1.942 1.00 97.19 99 THR A O 1
ATOM 790 N N . PHE A 1 100 ? -4.446 0.115 4.175 1.00 97.44 100 PHE A N 1
ATOM 791 C CA . PHE A 1 100 ? -3.261 0.969 4.356 1.00 97.44 100 PHE A CA 1
ATOM 792 C C . PHE A 1 100 ? -1.992 0.302 3.820 1.00 97.44 100 PHE A C 1
ATOM 794 O O . PHE A 1 100 ? -1.257 0.915 3.043 1.00 97.44 100 PHE A O 1
ATOM 801 N N . LEU A 1 101 ? -1.755 -0.963 4.182 1.00 98.06 101 LEU A N 1
ATOM 802 C CA . LEU A 1 101 ? -0.582 -1.706 3.720 1.00 98.06 101 LEU A CA 1
ATOM 803 C C . LEU A 1 101 ? -0.584 -1.902 2.197 1.00 98.06 101 LEU A C 1
ATOM 805 O O . LEU A 1 101 ? 0.443 -1.731 1.544 1.00 98.06 101 LEU A O 1
ATOM 809 N N . THR A 1 102 ? -1.745 -2.207 1.616 1.00 98.19 102 THR A N 1
ATOM 810 C CA . THR A 1 102 ? -1.909 -2.380 0.166 1.00 98.19 102 THR A CA 1
ATOM 811 C C . THR A 1 102 ? -1.570 -1.097 -0.592 1.00 98.19 102 THR A C 1
ATOM 813 O O . THR A 1 102 ? -0.831 -1.133 -1.582 1.00 98.19 102 THR A O 1
ATOM 816 N N . VAL A 1 103 ? -2.059 0.051 -0.112 1.00 98.00 103 VAL A N 1
ATOM 817 C CA . VAL A 1 103 ? -1.745 1.360 -0.700 1.00 98.00 103 VAL A CA 1
ATOM 818 C C . VAL A 1 103 ? -0.256 1.677 -0.545 1.00 98.00 103 VAL A C 1
ATOM 820 O O . VAL A 1 103 ? 0.384 2.038 -1.533 1.00 98.00 103 VAL A O 1
ATOM 823 N N . ALA A 1 104 ? 0.326 1.477 0.642 1.00 97.81 104 ALA A N 1
ATOM 824 C CA . ALA A 1 104 ? 1.751 1.712 0.883 1.00 97.81 104 ALA A CA 1
ATOM 825 C C . ALA A 1 104 ? 2.645 0.880 -0.043 1.00 97.81 104 ALA A C 1
ATOM 827 O O . ALA A 1 104 ? 3.520 1.430 -0.709 1.00 97.81 104 ALA A O 1
ATOM 828 N N . ASN A 1 105 ? 2.382 -0.424 -0.151 1.00 97.44 105 ASN A N 1
ATOM 829 C CA . ASN A 1 105 ? 3.133 -1.332 -1.016 1.00 97.44 105 ASN A CA 1
ATOM 830 C C . ASN A 1 105 ? 3.036 -0.925 -2.489 1.00 97.44 105 ASN A C 1
ATOM 832 O O . ASN A 1 105 ? 4.037 -0.940 -3.205 1.00 97.44 105 ASN A O 1
ATOM 836 N N . SER A 1 106 ? 1.850 -0.509 -2.936 1.00 97.06 106 SER A N 1
ATOM 837 C CA . SER A 1 106 ? 1.635 -0.043 -4.310 1.00 97.06 106 SER A CA 1
ATOM 838 C C . SER A 1 106 ? 2.430 1.233 -4.606 1.00 97.06 106 SER A C 1
ATOM 840 O O . SER A 1 106 ? 3.091 1.337 -5.642 1.00 97.06 106 SER A O 1
ATOM 842 N N . LEU A 1 107 ? 2.413 2.196 -3.677 1.00 95.19 107 LEU A N 1
ATOM 843 C CA . LEU A 1 107 ? 3.181 3.440 -3.778 1.00 95.19 107 LEU A CA 1
ATOM 844 C C . LEU A 1 107 ? 4.688 3.176 -3.763 1.00 95.19 107 LEU A C 1
ATOM 846 O O . LEU A 1 107 ? 5.425 3.750 -4.568 1.00 95.19 107 LEU A O 1
ATOM 850 N N . TYR A 1 108 ? 5.136 2.294 -2.870 1.00 95.44 108 TYR A N 1
ATOM 851 C CA . TYR A 1 108 ? 6.528 1.885 -2.756 1.00 95.44 108 TYR A CA 1
ATOM 852 C C . TYR A 1 108 ? 7.006 1.246 -4.062 1.00 95.44 108 TYR A C 1
ATOM 854 O O . TYR A 1 108 ? 7.986 1.704 -4.649 1.00 95.44 108 TYR A O 1
ATOM 862 N N . TYR A 1 109 ? 6.267 0.260 -4.578 1.00 95.06 109 TYR A N 1
ATOM 863 C CA . TYR A 1 109 ? 6.565 -0.404 -5.847 1.00 95.06 109 TYR A CA 1
ATOM 864 C C . TYR A 1 109 ? 6.664 0.601 -7.007 1.00 95.06 109 TYR A C 1
ATOM 866 O O . TYR A 1 109 ? 7.638 0.586 -7.758 1.00 95.06 109 TYR A O 1
ATOM 874 N N . ALA A 1 110 ? 5.717 1.539 -7.111 1.00 92.56 110 ALA A N 1
ATOM 875 C CA . ALA A 1 110 ? 5.695 2.555 -8.168 1.00 92.56 110 ALA A CA 1
ATOM 876 C C . ALA A 1 110 ? 6.811 3.617 -8.066 1.00 92.56 110 ALA A C 1
ATOM 878 O O . ALA A 1 110 ? 7.092 4.330 -9.039 1.00 92.56 110 ALA A O 1
ATOM 879 N N . ALA A 1 111 ? 7.410 3.789 -6.886 1.00 91.00 111 ALA A N 1
ATOM 880 C CA . ALA A 1 111 ? 8.581 4.639 -6.686 1.00 91.00 111 ALA A CA 1
ATOM 881 C C . ALA A 1 111 ? 9.890 3.867 -6.914 1.00 91.00 111 ALA A C 1
ATOM 883 O O . ALA A 1 111 ? 10.863 4.433 -7.426 1.00 91.00 111 ALA A O 1
ATOM 884 N N . TYR A 1 112 ? 9.906 2.586 -6.546 1.00 88.31 112 TYR A N 1
ATOM 885 C CA . TYR A 1 112 ? 11.064 1.711 -6.629 1.00 88.31 112 TYR A CA 1
ATOM 886 C C . TYR A 1 112 ? 11.324 1.203 -8.049 1.00 88.31 112 TYR A C 1
ATOM 888 O O . TYR A 1 112 ? 12.432 1.377 -8.557 1.00 88.31 112 TYR A O 1
ATOM 896 N N . CYS A 1 113 ? 10.334 0.615 -8.715 1.00 89.44 113 CYS A N 1
ATOM 897 C CA . CYS A 1 113 ? 10.511 0.068 -10.054 1.00 89.44 113 CYS A CA 1
ATOM 898 C C . CYS A 1 113 ? 10.591 1.184 -11.102 1.00 89.44 113 CYS A C 1
ATOM 900 O O . CYS A 1 113 ? 9.894 2.198 -11.030 1.00 89.44 113 CYS A O 1
ATOM 902 N N . ASP A 1 114 ? 11.481 1.017 -12.077 1.00 89.19 114 ASP A N 1
ATOM 903 C CA . ASP A 1 114 ? 11.522 1.874 -13.256 1.00 89.19 114 ASP A CA 1
ATOM 904 C C . ASP A 1 114 ? 10.363 1.547 -14.220 1.00 89.19 114 ASP A C 1
ATOM 906 O O . ASP A 1 114 ? 9.655 0.548 -14.074 1.00 89.19 114 ASP A O 1
ATOM 910 N N . HIS A 1 115 ? 10.155 2.414 -15.212 1.00 90.00 115 HIS A N 1
ATOM 911 C CA . HIS A 1 115 ? 9.045 2.277 -16.154 1.00 90.00 115 HIS A CA 1
ATOM 912 C C . HIS A 1 115 ? 9.108 0.999 -17.000 1.00 90.00 115 HIS A C 1
ATOM 914 O O . HIS A 1 115 ? 8.052 0.461 -17.329 1.00 90.00 115 HIS A O 1
ATOM 920 N N . GLU A 1 116 ? 10.300 0.514 -17.352 1.00 92.56 116 GLU A N 1
ATOM 921 C CA . GLU A 1 116 ? 10.459 -0.715 -18.132 1.00 92.56 116 GLU A CA 1
ATOM 922 C C . GLU A 1 116 ? 10.030 -1.921 -17.294 1.00 92.56 116 GLU A C 1
ATOM 924 O O . GLU A 1 116 ? 9.170 -2.693 -17.723 1.00 92.56 116 GLU A O 1
ATOM 929 N N . THR A 1 117 ? 10.514 -2.002 -16.050 1.00 94.56 117 THR A N 1
ATOM 930 C CA . THR A 1 117 ? 10.111 -3.040 -15.090 1.00 94.56 117 THR A CA 1
ATOM 931 C C . THR A 1 117 ? 8.599 -3.031 -14.834 1.00 94.56 117 THR A C 1
ATOM 933 O O . THR A 1 117 ? 7.960 -4.084 -14.866 1.00 94.56 117 THR A O 1
ATOM 936 N N . ILE A 1 118 ? 7.998 -1.853 -14.615 1.00 95.06 118 ILE A N 1
ATOM 937 C CA . ILE A 1 118 ? 6.548 -1.732 -14.381 1.00 95.06 118 ILE A CA 1
ATOM 938 C C . ILE A 1 118 ? 5.755 -2.208 -15.604 1.00 95.06 118 ILE A C 1
ATOM 940 O O . ILE A 1 118 ? 4.821 -2.994 -15.455 1.00 95.06 118 ILE A O 1
ATOM 944 N N . ASN A 1 119 ? 6.124 -1.776 -16.813 1.00 97.00 119 ASN A N 1
ATOM 945 C CA . ASN A 1 119 ? 5.426 -2.176 -18.038 1.00 97.00 119 ASN A CA 1
ATOM 946 C C . ASN A 1 119 ? 5.534 -3.682 -18.292 1.00 97.00 119 ASN A C 1
ATOM 948 O O . ASN A 1 119 ? 4.548 -4.312 -18.672 1.00 97.00 119 ASN A O 1
ATOM 952 N N . PHE A 1 120 ? 6.704 -4.268 -18.035 1.00 97.38 120 PHE A N 1
ATOM 953 C CA . PHE A 1 120 ? 6.899 -5.711 -18.112 1.00 97.38 120 PHE A CA 1
ATOM 954 C C . PHE A 1 120 ? 6.015 -6.460 -17.103 1.00 97.38 120 PHE A C 1
ATOM 956 O O . PHE A 1 120 ? 5.359 -7.436 -17.464 1.00 97.38 120 PHE A O 1
ATOM 963 N N . HIS A 1 121 ? 5.926 -5.991 -15.854 1.00 97.19 121 HIS A N 1
ATOM 964 C CA . HIS A 1 121 ? 5.045 -6.608 -14.856 1.00 97.19 121 HIS A CA 1
ATOM 965 C C . HIS A 1 121 ? 3.563 -6.467 -15.229 1.00 97.19 121 HIS A C 1
ATOM 967 O O . HIS A 1 121 ? 2.815 -7.431 -15.082 1.00 97.19 121 HIS A O 1
ATOM 973 N N . ILE A 1 122 ? 3.138 -5.318 -15.766 1.00 97.25 122 ILE A N 1
ATOM 974 C CA . ILE A 1 122 ? 1.773 -5.118 -16.280 1.00 97.25 122 ILE A CA 1
ATOM 975 C C . ILE A 1 122 ? 1.469 -6.112 -17.409 1.00 97.25 122 ILE A C 1
ATOM 977 O O . ILE A 1 122 ? 0.422 -6.759 -17.372 1.00 97.25 122 ILE A O 1
ATOM 981 N N . ALA A 1 123 ? 2.386 -6.258 -18.376 1.00 97.56 123 ALA A N 1
ATOM 982 C CA . ALA A 1 123 ? 2.258 -7.204 -19.485 1.00 97.56 123 ALA A CA 1
ATOM 983 C C . ALA A 1 123 ? 1.988 -8.626 -18.970 1.00 97.56 123 ALA A C 1
ATOM 985 O O . ALA A 1 123 ? 0.986 -9.251 -19.322 1.00 97.56 123 ALA A O 1
ATOM 986 N N . ARG A 1 124 ? 2.840 -9.081 -18.048 1.00 96.62 124 ARG A N 1
ATOM 987 C CA . ARG A 1 124 ? 2.779 -10.428 -17.480 1.00 96.62 124 ARG A CA 1
ATOM 988 C C . ARG A 1 124 ? 1.551 -10.684 -16.619 1.00 96.62 124 ARG A C 1
ATOM 990 O O . ARG A 1 124 ? 0.958 -11.747 -16.713 1.00 96.62 124 ARG A O 1
ATOM 997 N N . VAL A 1 125 ? 1.177 -9.744 -15.754 1.00 96.31 125 VAL A N 1
ATOM 998 C CA . VAL A 1 125 ? 0.094 -9.967 -14.783 1.00 96.31 125 VAL A CA 1
ATOM 999 C C . VAL A 1 125 ? -1.284 -9.835 -15.427 1.00 96.31 125 VAL A C 1
ATOM 1001 O O . VAL A 1 125 ? -2.196 -10.568 -15.054 1.00 96.31 125 VAL A O 1
ATOM 1004 N N . LEU A 1 126 ? -1.457 -8.905 -16.372 1.00 97.19 126 LEU A N 1
ATOM 1005 C CA . LEU A 1 126 ? -2.778 -8.603 -16.935 1.00 97.19 126 LEU A CA 1
ATOM 1006 C C . LEU A 1 126 ? -3.059 -9.290 -18.273 1.00 97.19 126 LEU A C 1
ATOM 1008 O O . LEU A 1 126 ? -4.229 -9.480 -18.602 1.00 97.19 126 LEU A O 1
ATOM 1012 N N . PHE A 1 127 ? -2.030 -9.636 -19.053 1.00 96.75 127 PHE A N 1
ATOM 1013 C CA . PHE A 1 127 ? -2.220 -10.091 -20.436 1.00 96.75 127 PHE A CA 1
ATOM 1014 C C . PHE A 1 127 ? -1.636 -11.473 -20.738 1.00 96.75 127 PHE A C 1
ATOM 1016 O O . PHE A 1 127 ? -2.011 -12.072 -21.746 1.00 96.75 127 PHE A O 1
ATOM 1023 N N . GLU A 1 128 ? -0.770 -12.017 -19.883 1.00 96.56 128 GLU A N 1
ATOM 1024 C CA . GLU A 1 128 ? -0.274 -13.385 -20.032 1.00 96.56 128 GLU A CA 1
ATOM 1025 C C . GLU A 1 128 ? -1.105 -14.355 -19.188 1.00 96.56 128 GLU A C 1
ATOM 1027 O O . GLU A 1 128 ? -1.359 -14.145 -18.003 1.00 96.56 128 GLU A O 1
ATOM 1032 N N . ARG A 1 129 ? -1.545 -15.454 -19.808 1.00 94.50 129 ARG A N 1
ATOM 1033 C CA . ARG A 1 129 ? -2.280 -16.504 -19.103 1.00 94.50 129 ARG A CA 1
ATOM 1034 C C . ARG A 1 129 ? -1.307 -17.350 -18.282 1.00 94.50 129 ARG A C 1
ATOM 1036 O O . ARG A 1 129 ? -0.304 -17.820 -18.813 1.00 94.50 129 ARG A O 1
ATOM 1043 N N . VAL A 1 130 ? -1.658 -17.616 -17.025 1.00 91.12 130 VAL A N 1
ATOM 1044 C CA . VAL A 1 130 ? -0.979 -18.637 -16.216 1.00 91.12 130 VAL A CA 1
ATOM 1045 C C . VAL A 1 130 ? -1.286 -20.011 -16.818 1.00 91.12 130 VAL A C 1
ATOM 1047 O O . VAL A 1 130 ? -2.459 -20.371 -16.956 1.00 91.12 130 VAL A O 1
ATOM 1050 N N . VAL A 1 131 ? -0.241 -20.728 -17.231 1.00 81.94 131 VAL A N 1
ATOM 1051 C CA . VAL A 1 131 ? -0.327 -22.089 -17.791 1.00 81.94 131 VAL A CA 1
ATOM 1052 C C . VAL A 1 131 ? -0.299 -23.115 -16.671 1.00 81.94 131 VAL A C 1
ATOM 1054 O O . VAL A 1 131 ? 0.540 -22.948 -15.758 1.00 81.94 131 VAL A O 1
#